Protein AF-A0A8T6S8S8-F1 (afdb_monomer_lite)

Sequence (153 aa):
FNTTTYYNSNVVGIATVTDLAPDEERDIIFEWNTTGIAEGNYTIKAEADIVPYELDTGDNTLTDGVVWVMTQIHDVATVDVTLSSNASYQGWIIGINVTAENLGGFNETFDVKAYLNTTLIGTIHVADLAPGNQYLAEFDLNTSGLTPCHTYI

Radius of gyration: 30.58 Å; chains: 1; bounding box: 63×29×88 Å

Secondary structure (DSSP, 8-state):
-EEEEEETTEEEEEEE---PPTT-----------TTPPSEEEEEEEEEPPPTT----TTSEEEEEEEEEPPP---EEEEEEEES-S---TT-EEEEEEEEEE-SSS-EEEEEEEEETTEEEEEEEEEEE-TT-EEEEEEEEE-TTSPPS----

pLDDT: mean 94.15, std 5.62, range [61.09, 98.56]

Foldseek 3Di:
DKKFKDWAPHTQDIDDDDDQDVPHDDDDDTDRDCVPPDFDKTWIKMFDDDDPPDPDRVPRIDTDGIDGDDDWDWDKDFDDKDWPDPDDDAFDKIKIKIKMATQTQFFDWDWDWDDDPNHTQDIDTDGRHHHGDIDIDMTIDHRNPPDDPDDDD

Structure (mmCIF, N/CA/C/O backbone):
data_AF-A0A8T6S8S8-F1
#
_entry.id   AF-A0A8T6S8S8-F1
#
loop_
_atom_site.group_PDB
_atom_site.id
_atom_site.type_symbol
_atom_site.label_atom_id
_atom_site.label_alt_id
_atom_site.label_comp_id
_atom_site.label_asym_id
_atom_site.label_entity_id
_atom_site.label_seq_id
_atom_site.pdbx_PDB_ins_code
_atom_site.Cartn_x
_atom_site.Cartn_y
_atom_site.Cartn_z
_atom_site.occupancy
_atom_site.B_iso_or_equiv
_atom_site.auth_seq_id
_atom_site.auth_comp_id
_atom_site.auth_asym_id
_atom_site.auth_atom_id
_atom_site.pdbx_PDB_model_num
ATOM 1 N N . PHE A 1 1 ? 19.308 3.446 -35.502 1.00 91.88 1 PHE A N 1
ATOM 2 C CA . PHE A 1 1 ? 19.971 3.000 -34.256 1.00 91.88 1 PHE A CA 1
ATOM 3 C C . PHE A 1 1 ? 18.912 2.432 -33.330 1.00 91.88 1 PHE A C 1
ATOM 5 O O . PHE A 1 1 ? 17.736 2.707 -33.566 1.00 91.88 1 PHE A O 1
ATOM 12 N N . ASN A 1 2 ? 19.265 1.634 -32.322 1.00 95.56 2 ASN A N 1
ATOM 13 C CA . ASN A 1 2 ? 18.308 1.351 -31.254 1.00 95.56 2 ASN A CA 1
ATOM 14 C C . ASN A 1 2 ? 18.495 2.338 -30.115 1.00 95.56 2 ASN A C 1
ATOM 16 O O . ASN A 1 2 ? 19.599 2.812 -29.871 1.00 95.56 2 ASN A O 1
ATOM 20 N N . THR A 1 3 ? 17.410 2.618 -29.417 1.00 95.75 3 THR A N 1
ATOM 21 C CA . THR A 1 3 ? 17.464 3.160 -28.069 1.00 95.75 3 THR A CA 1
ATOM 22 C C . THR A 1 3 ? 17.014 2.081 -27.097 1.00 95.75 3 THR A C 1
ATOM 24 O O . THR A 1 3 ? 16.060 1.349 -27.377 1.00 95.75 3 THR A O 1
ATOM 27 N N . THR A 1 4 ? 17.718 1.961 -25.978 1.00 97.56 4 THR A N 1
ATOM 28 C CA . THR A 1 4 ? 17.407 1.029 -24.899 1.00 97.56 4 THR A CA 1
ATOM 29 C C . THR A 1 4 ? 17.178 1.808 -23.615 1.00 97.56 4 THR A C 1
ATOM 31 O O . THR A 1 4 ? 18.042 2.566 -23.175 1.00 97.56 4 THR A O 1
ATOM 34 N N . THR A 1 5 ? 16.027 1.597 -22.985 1.00 97.31 5 THR A N 1
ATOM 35 C CA . THR A 1 5 ? 15.709 2.159 -21.668 1.00 97.31 5 THR A CA 1
ATOM 36 C C . THR A 1 5 ? 15.926 1.109 -20.593 1.00 97.31 5 THR A C 1
ATOM 38 O O . THR A 1 5 ? 15.591 -0.063 -20.774 1.00 97.31 5 THR A O 1
ATOM 41 N N . TYR A 1 6 ? 16.459 1.537 -19.453 1.00 97.31 6 TYR A N 1
ATOM 42 C CA . TYR A 1 6 ? 16.775 0.691 -18.314 1.00 97.31 6 TYR A CA 1
ATOM 43 C C . TYR A 1 6 ? 16.201 1.256 -17.020 1.00 97.31 6 TYR A C 1
ATOM 45 O O . TYR A 1 6 ? 16.158 2.471 -16.827 1.00 97.31 6 TYR A O 1
ATOM 53 N N . TYR A 1 7 ? 15.881 0.353 -16.094 1.00 97.31 7 TYR A N 1
ATOM 54 C CA . TYR A 1 7 ? 15.830 0.657 -14.669 1.00 97.31 7 TYR A CA 1
ATOM 55 C C . TYR A 1 7 ? 17.055 0.025 -13.996 1.00 97.31 7 TYR A C 1
ATOM 57 O O . TYR A 1 7 ? 17.303 -1.178 -14.112 1.00 97.31 7 TYR A O 1
ATOM 65 N N . ASN A 1 8 ? 17.857 0.829 -13.300 1.00 95.69 8 ASN A N 1
ATOM 66 C CA . ASN A 1 8 ? 19.193 0.479 -12.818 1.00 95.69 8 ASN A CA 1
ATOM 67 C C . ASN A 1 8 ? 20.060 -0.136 -13.940 1.00 95.69 8 ASN A C 1
ATOM 69 O O . ASN A 1 8 ? 20.636 0.582 -14.755 1.00 95.69 8 ASN A O 1
ATOM 73 N N . SER A 1 9 ? 20.142 -1.469 -13.996 1.00 95.12 9 SER A N 1
ATOM 74 C CA . SER A 1 9 ? 20.882 -2.229 -15.016 1.00 95.12 9 SER A CA 1
ATOM 75 C C . SER A 1 9 ? 20.009 -3.212 -15.807 1.00 95.12 9 SER A C 1
ATOM 77 O O . SER A 1 9 ? 20.533 -3.987 -16.599 1.00 95.12 9 SER A O 1
ATOM 79 N N . ASN A 1 10 ? 18.692 -3.207 -15.595 1.00 96.00 10 ASN A N 1
ATOM 80 C CA . ASN A 1 10 ? 17.748 -4.101 -16.263 1.00 96.00 10 ASN A CA 1
ATOM 81 C C . ASN A 1 10 ? 17.035 -3.364 -17.394 1.00 96.00 10 ASN A C 1
ATOM 83 O O . ASN A 1 10 ? 16.649 -2.210 -17.226 1.00 96.00 10 ASN A O 1
ATOM 87 N N . VAL A 1 11 ? 16.834 -4.038 -18.525 1.00 96.81 11 VAL A N 1
ATOM 88 C CA . VAL A 1 11 ? 16.157 -3.464 -19.694 1.00 96.81 11 VAL A CA 1
ATOM 89 C C . VAL A 1 11 ? 14.658 -3.326 -19.417 1.00 96.81 11 VAL A C 1
ATOM 91 O O . VAL A 1 11 ? 13.998 -4.299 -19.058 1.00 96.81 11 VAL A O 1
ATOM 94 N N . VAL A 1 12 ? 14.127 -2.121 -19.621 1.00 97.12 12 VAL A N 1
ATOM 95 C CA . VAL A 1 12 ? 12.686 -1.838 -19.701 1.00 97.12 12 VAL A CA 1
ATOM 96 C C . VAL A 1 12 ? 12.185 -2.147 -21.108 1.00 97.12 12 VAL A C 1
ATOM 98 O O . VAL A 1 12 ? 11.181 -2.833 -21.278 1.00 97.12 12 VAL A O 1
ATOM 101 N N . GLY A 1 13 ? 12.905 -1.671 -22.125 1.00 97.12 13 GLY A N 1
ATOM 102 C CA . GLY A 1 13 ? 12.535 -1.870 -23.519 1.00 97.12 13 GLY A CA 1
ATOM 103 C C . GLY A 1 13 ? 13.604 -1.381 -24.485 1.00 97.12 13 GLY A C 1
ATOM 104 O O . GLY A 1 13 ? 14.519 -0.652 -24.107 1.00 97.12 13 GLY A O 1
ATOM 105 N N . ILE A 1 14 ? 13.471 -1.817 -25.736 1.00 97.44 14 ILE A N 1
ATOM 106 C CA . ILE A 1 14 ? 14.331 -1.431 -26.854 1.00 97.44 14 ILE A CA 1
ATOM 107 C C . ILE A 1 14 ? 13.426 -0.983 -27.997 1.00 97.44 14 ILE A C 1
ATOM 109 O O . ILE A 1 14 ? 12.466 -1.681 -28.330 1.00 97.44 14 ILE A O 1
ATOM 113 N N . ALA A 1 15 ? 13.735 0.155 -28.611 1.00 97.06 15 ALA A N 1
ATOM 114 C CA . ALA A 1 15 ? 13.049 0.635 -29.802 1.00 97.06 15 ALA A CA 1
ATOM 115 C C . ALA A 1 15 ? 14.056 0.941 -30.907 1.00 97.06 15 ALA A C 1
ATOM 117 O O . ALA A 1 15 ? 15.059 1.618 -30.688 1.00 97.06 15 ALA A O 1
ATOM 118 N N . THR A 1 16 ? 13.770 0.466 -32.117 1.00 96.44 16 THR A N 1
ATOM 119 C CA . THR A 1 16 ? 14.563 0.809 -33.296 1.00 96.44 16 THR A CA 1
ATOM 120 C C . THR A 1 16 ? 14.056 2.115 -33.891 1.00 96.44 16 THR A C 1
ATOM 122 O O . THR A 1 16 ? 12.906 2.214 -34.323 1.00 96.44 16 THR A O 1
ATOM 125 N N . VAL A 1 17 ? 14.943 3.102 -33.964 1.00 94.19 17 VAL A N 1
ATOM 126 C CA . VAL A 1 17 ? 14.695 4.380 -34.627 1.00 94.19 17 VAL A CA 1
ATOM 127 C C . VAL A 1 17 ? 15.290 4.329 -36.028 1.00 94.19 17 VAL A C 1
ATOM 129 O O . VAL A 1 17 ? 16.468 4.002 -36.224 1.00 94.19 17 VAL A O 1
ATOM 132 N N . THR A 1 18 ? 14.447 4.639 -37.006 1.00 93.62 18 THR A N 1
ATOM 133 C CA . THR A 1 18 ? 14.787 4.743 -38.428 1.00 93.62 18 THR A CA 1
ATOM 134 C C . THR A 1 18 ? 14.400 6.124 -38.930 1.00 93.62 18 THR A C 1
ATOM 136 O O . THR A 1 18 ? 13.468 6.725 -38.395 1.00 93.62 18 THR A O 1
ATOM 139 N N . ASP A 1 19 ? 15.144 6.602 -39.927 1.00 90.62 19 ASP A N 1
ATOM 140 C CA . ASP A 1 19 ? 14.849 7.815 -40.695 1.00 90.62 19 ASP A CA 1
ATOM 141 C C . ASP A 1 19 ? 14.610 9.086 -39.858 1.00 90.62 19 ASP A C 1
ATOM 143 O O . ASP A 1 19 ? 13.797 9.922 -40.234 1.00 90.62 19 ASP A O 1
ATOM 147 N N . LEU A 1 20 ? 15.332 9.242 -38.740 1.00 93.25 20 LEU A N 1
ATOM 148 C CA . LEU A 1 20 ? 15.336 10.486 -37.963 1.00 93.25 20 LEU A CA 1
ATOM 149 C C . LEU A 1 20 ? 16.213 11.523 -38.678 1.00 93.25 20 LEU A C 1
ATOM 151 O O . LEU A 1 20 ? 17.410 11.286 -38.878 1.00 93.25 20 LEU A O 1
ATOM 155 N N . ALA A 1 21 ? 15.622 12.632 -39.118 1.00 95.19 21 ALA A N 1
ATOM 156 C CA . ALA A 1 21 ? 16.331 13.675 -39.848 1.00 95.19 21 ALA A CA 1
ATOM 157 C C . ALA A 1 21 ? 17.269 14.486 -38.924 1.00 95.19 21 ALA A C 1
ATOM 159 O O . ALA A 1 21 ? 17.113 14.475 -37.703 1.00 95.19 21 ALA A O 1
ATOM 160 N N . PRO A 1 22 ? 18.261 15.211 -39.480 1.00 93.25 22 PRO A N 1
ATOM 161 C CA . PRO A 1 22 ? 19.074 16.129 -38.686 1.00 93.25 22 PRO A CA 1
ATOM 162 C C . PRO A 1 22 ? 18.202 17.169 -37.973 1.00 93.25 22 PRO A C 1
ATOM 164 O O . PRO A 1 22 ? 17.346 17.772 -38.619 1.00 93.25 22 PRO A O 1
ATOM 167 N N . ASP A 1 23 ? 18.471 17.400 -36.683 1.00 92.31 23 ASP A N 1
ATOM 168 C CA . ASP A 1 23 ? 17.725 18.337 -35.819 1.00 92.31 23 ASP A CA 1
ATOM 169 C C . ASP A 1 23 ? 16.251 17.936 -35.573 1.00 92.31 23 ASP A C 1
ATOM 171 O O . ASP A 1 23 ? 15.439 18.751 -35.142 1.00 92.31 23 ASP A O 1
ATOM 175 N N . GLU A 1 24 ? 15.884 16.679 -35.856 1.00 96.19 24 GLU A N 1
ATOM 176 C CA . GLU A 1 24 ? 14.562 16.127 -35.549 1.00 96.19 24 GLU A CA 1
ATOM 177 C C . GLU A 1 24 ? 14.554 15.414 -34.192 1.00 96.19 24 GLU A C 1
ATOM 179 O O . GLU A 1 24 ? 15.439 14.617 -33.876 1.00 96.19 24 GLU A O 1
ATOM 184 N N . GLU A 1 25 ? 13.497 15.649 -33.418 1.00 93.44 25 GLU A N 1
ATOM 185 C CA . GLU A 1 25 ? 13.216 14.942 -32.173 1.00 93.44 25 GLU A CA 1
ATOM 186 C C . GLU A 1 25 ? 12.064 13.955 -32.362 1.00 93.44 25 GLU A C 1
ATOM 188 O O . GLU A 1 25 ? 11.102 14.206 -33.093 1.00 93.44 25 GLU A O 1
ATOM 193 N N . ARG A 1 26 ? 12.148 12.820 -31.666 1.00 93.56 26 ARG A N 1
ATOM 194 C CA . ARG A 1 26 ? 11.101 11.804 -31.673 1.00 93.56 26 ARG A CA 1
ATOM 195 C C . ARG A 1 26 ? 10.878 11.250 -30.278 1.00 93.56 26 ARG A C 1
ATOM 197 O O . ARG A 1 26 ? 11.780 10.655 -29.695 1.00 93.56 26 ARG A O 1
ATOM 204 N N . ASP A 1 27 ? 9.637 11.341 -29.818 1.00 93.12 27 ASP A N 1
ATOM 205 C CA . ASP A 1 27 ? 9.216 10.713 -28.572 1.00 93.12 27 ASP A CA 1
ATOM 206 C C . ASP A 1 27 ? 9.111 9.192 -28.729 1.00 93.12 27 ASP A C 1
ATOM 208 O O . ASP A 1 27 ? 8.501 8.669 -29.672 1.00 93.12 27 ASP A O 1
ATOM 212 N N . ILE A 1 28 ? 9.694 8.472 -27.772 1.00 93.44 28 ILE A N 1
ATOM 213 C CA . ILE A 1 28 ? 9.641 7.014 -27.678 1.00 93.44 28 ILE A CA 1
ATOM 214 C C . ILE A 1 28 ? 9.122 6.668 -26.290 1.00 93.44 28 ILE A C 1
ATOM 216 O O . ILE A 1 28 ? 9.712 7.042 -25.279 1.00 93.44 28 ILE A O 1
ATOM 220 N N . ILE A 1 29 ? 7.997 5.958 -26.249 1.00 93.19 29 ILE A N 1
ATOM 221 C CA . ILE A 1 29 ? 7.304 5.623 -25.008 1.00 93.19 29 ILE A CA 1
ATOM 222 C C . ILE A 1 29 ? 7.601 4.167 -24.660 1.00 93.19 29 ILE A C 1
ATOM 224 O O . ILE A 1 29 ? 7.343 3.266 -25.458 1.00 93.19 29 ILE A O 1
ATOM 228 N N . PHE A 1 30 ? 8.104 3.947 -23.447 1.00 94.62 30 PHE A N 1
ATOM 229 C CA . PHE A 1 30 ? 8.283 2.623 -22.864 1.00 94.62 30 PHE A CA 1
ATOM 230 C C . PHE A 1 30 ? 7.409 2.475 -21.622 1.00 94.62 30 PHE A C 1
ATOM 232 O O . PHE A 1 30 ? 7.406 3.338 -20.746 1.00 94.62 30 PHE A O 1
ATOM 239 N N . GLU A 1 31 ? 6.696 1.355 -21.528 1.00 94.56 31 GLU A N 1
ATOM 240 C CA . GLU A 1 31 ? 5.915 1.002 -20.345 1.00 94.56 31 GLU A CA 1
ATOM 241 C C . GLU A 1 31 ? 6.747 0.099 -19.432 1.00 94.56 31 GLU A C 1
ATOM 243 O O . GLU A 1 31 ? 7.072 -1.039 -19.776 1.00 94.56 31 GLU A O 1
ATOM 248 N N . TRP A 1 32 ? 7.102 0.601 -18.249 1.00 95.19 32 TRP A N 1
ATOM 249 C CA . TRP A 1 32 ? 7.803 -0.196 -17.250 1.00 95.19 32 TRP A CA 1
ATOM 250 C C . TRP A 1 32 ? 6.813 -0.980 -16.388 1.00 95.19 32 TRP A C 1
ATOM 252 O O . TRP A 1 32 ? 6.102 -0.417 -15.557 1.00 95.19 32 TRP A O 1
ATOM 262 N N . ASN A 1 33 ? 6.789 -2.302 -16.562 1.00 93.31 33 ASN A N 1
ATOM 263 C CA . ASN A 1 33 ? 6.030 -3.187 -15.688 1.00 93.31 33 ASN A CA 1
ATOM 264 C C . ASN A 1 33 ? 6.773 -3.395 -14.357 1.00 93.31 33 ASN A C 1
ATOM 266 O O . ASN A 1 33 ? 7.785 -4.094 -14.302 1.00 93.31 33 ASN A O 1
ATOM 270 N N . THR A 1 34 ? 6.241 -2.815 -13.283 1.00 93.81 34 THR A N 1
ATOM 271 C CA . THR A 1 34 ? 6.785 -2.915 -11.920 1.00 93.81 34 THR A CA 1
ATOM 272 C C . THR A 1 34 ? 6.225 -4.097 -11.122 1.00 93.81 34 THR A C 1
ATOM 274 O O . THR A 1 34 ? 6.535 -4.251 -9.940 1.00 93.81 34 THR A O 1
ATOM 277 N N . THR A 1 35 ? 5.415 -4.963 -11.739 1.00 90.88 35 THR A N 1
ATOM 278 C CA . THR A 1 35 ? 4.840 -6.136 -11.065 1.00 90.88 35 THR A CA 1
ATOM 279 C C . THR A 1 35 ? 5.950 -7.043 -10.537 1.00 90.88 35 THR A C 1
ATOM 281 O O . THR A 1 35 ? 6.779 -7.540 -11.297 1.00 90.88 35 THR A O 1
ATOM 284 N N . GLY A 1 36 ? 5.950 -7.280 -9.224 1.00 88.19 36 GLY A N 1
ATOM 285 C CA . GLY A 1 36 ? 6.941 -8.129 -8.558 1.00 88.19 36 GLY A CA 1
ATOM 286 C C . GLY A 1 36 ? 8.303 -7.467 -8.322 1.00 88.19 36 GLY A C 1
ATOM 287 O O . GLY A 1 36 ? 9.211 -8.132 -7.824 1.00 88.19 36 GLY A O 1
ATOM 288 N N . ILE A 1 37 ? 8.460 -6.181 -8.645 1.00 92.06 37 ILE A N 1
ATOM 289 C CA . ILE A 1 37 ? 9.647 -5.404 -8.282 1.00 92.06 37 ILE A CA 1
ATOM 290 C C . ILE A 1 37 ? 9.582 -5.075 -6.785 1.00 92.06 37 ILE A C 1
ATOM 292 O O . ILE A 1 37 ? 8.545 -4.657 -6.273 1.00 92.06 37 ILE A O 1
ATOM 296 N N . ALA A 1 38 ? 10.688 -5.304 -6.075 1.00 92.56 38 ALA A N 1
ATOM 297 C CA . ALA A 1 38 ? 10.775 -5.040 -4.642 1.00 92.56 38 ALA A CA 1
ATOM 298 C C . ALA A 1 38 ? 10.666 -3.539 -4.342 1.00 92.56 38 ALA A C 1
ATOM 300 O O . ALA A 1 38 ? 11.051 -2.710 -5.168 1.00 92.56 38 ALA A O 1
ATOM 301 N N . GLU A 1 39 ? 10.208 -3.190 -3.140 1.00 93.62 39 GLU A N 1
ATOM 302 C CA . GLU A 1 39 ? 10.198 -1.798 -2.692 1.00 93.62 39 GLU A CA 1
ATOM 303 C C . GLU A 1 39 ? 11.597 -1.179 -2.763 1.00 93.62 39 GLU A C 1
ATOM 305 O O . GLU A 1 39 ? 12.583 -1.791 -2.343 1.00 93.62 39 GLU A O 1
ATOM 310 N N . GLY A 1 40 ? 11.682 0.046 -3.272 1.00 95.00 40 GLY A N 1
ATOM 311 C CA . GLY A 1 40 ? 12.931 0.788 -3.276 1.00 95.00 40 GLY A CA 1
ATOM 312 C C . GLY A 1 40 ? 13.023 1.845 -4.362 1.00 95.00 40 GLY A C 1
ATOM 313 O O . GLY A 1 40 ? 12.086 2.106 -5.113 1.00 95.00 40 GLY A O 1
ATOM 314 N N . ASN A 1 41 ? 14.195 2.463 -4.418 1.00 96.94 41 ASN A N 1
ATOM 315 C CA . ASN A 1 41 ? 14.530 3.507 -5.372 1.00 96.94 41 ASN A CA 1
ATOM 316 C C . ASN A 1 41 ? 15.224 2.901 -6.595 1.00 96.94 41 ASN A C 1
ATOM 318 O O . ASN A 1 41 ? 16.230 2.202 -6.458 1.00 96.94 41 ASN A O 1
ATOM 322 N N . TYR A 1 42 ? 14.707 3.200 -7.784 1.00 96.94 42 TYR A N 1
ATOM 323 C CA . TYR A 1 42 ? 15.200 2.689 -9.061 1.00 96.94 42 TYR A CA 1
ATOM 324 C C . TYR A 1 42 ? 15.532 3.845 -9.996 1.00 96.94 42 TYR A C 1
ATOM 326 O O . TYR A 1 42 ? 14.692 4.702 -10.253 1.00 96.94 42 TYR A O 1
ATOM 334 N N . THR A 1 43 ? 16.753 3.871 -10.514 1.00 97.56 43 THR A N 1
ATOM 335 C CA . THR A 1 43 ? 17.216 4.915 -11.431 1.00 97.56 43 THR A CA 1
ATOM 336 C C . THR A 1 43 ? 16.813 4.582 -12.862 1.00 97.56 43 THR A C 1
ATOM 338 O O . THR A 1 43 ? 17.134 3.495 -13.339 1.00 97.56 43 THR A O 1
ATOM 341 N N . ILE A 1 44 ? 16.166 5.509 -13.566 1.00 97.50 44 ILE A N 1
ATOM 342 C CA . ILE A 1 44 ? 15.834 5.357 -14.987 1.00 97.50 44 ILE A CA 1
ATOM 343 C C . ILE A 1 44 ? 16.909 6.019 -15.846 1.00 97.50 44 ILE A C 1
ATOM 345 O O . ILE A 1 44 ? 17.285 7.173 -15.628 1.00 97.50 44 ILE A O 1
ATOM 349 N N . LYS A 1 45 ? 17.393 5.281 -16.845 1.00 96.88 45 LYS A N 1
ATOM 350 C CA . LYS A 1 45 ? 18.277 5.806 -17.888 1.00 96.88 45 LYS A CA 1
ATOM 351 C C . LYS A 1 45 ? 17.860 5.294 -19.259 1.00 96.88 45 LYS A C 1
ATOM 353 O O . LYS A 1 45 ? 17.278 4.214 -19.365 1.00 96.88 45 LYS A O 1
ATOM 358 N N . ALA A 1 46 ? 18.218 6.023 -20.301 1.00 96.62 46 ALA A N 1
ATOM 359 C CA . ALA A 1 46 ? 18.140 5.554 -21.676 1.00 96.62 46 ALA A CA 1
ATOM 360 C C . ALA A 1 46 ? 19.496 5.728 -22.357 1.00 96.62 46 ALA A C 1
ATOM 362 O O . ALA A 1 46 ? 20.241 6.656 -22.034 1.00 96.62 46 ALA A O 1
ATOM 363 N N . GLU A 1 47 ? 19.813 4.830 -23.281 1.00 96.19 47 GLU A N 1
ATOM 364 C CA . GLU A 1 47 ? 20.984 4.965 -24.137 1.00 96.19 47 GLU A CA 1
ATOM 365 C C . GLU A 1 47 ? 20.650 4.661 -25.600 1.00 96.19 47 GLU A C 1
ATOM 367 O O . GLU A 1 47 ? 19.791 3.825 -25.884 1.00 96.19 47 GLU A O 1
ATOM 372 N N . ALA A 1 48 ? 21.293 5.363 -26.526 1.00 96.56 48 ALA A N 1
ATOM 373 C CA . ALA A 1 48 ? 21.244 5.101 -27.956 1.00 96.56 48 ALA A CA 1
ATOM 374 C C . ALA A 1 48 ? 22.485 4.312 -28.398 1.00 96.56 48 ALA A C 1
ATOM 376 O O . ALA A 1 48 ? 23.592 4.526 -27.900 1.00 96.56 48 ALA A O 1
ATOM 377 N N . ASP A 1 49 ? 22.298 3.392 -29.343 1.00 95.75 49 ASP A N 1
ATOM 378 C CA . ASP A 1 49 ? 23.399 2.664 -29.965 1.00 95.75 49 ASP A CA 1
ATOM 379 C C . ASP A 1 49 ? 24.306 3.623 -30.734 1.00 95.75 49 ASP A C 1
ATOM 381 O O . ASP A 1 49 ? 23.823 4.466 -31.492 1.00 95.75 49 ASP A O 1
ATOM 385 N N . ILE A 1 50 ? 25.616 3.390 -30.641 1.00 95.12 50 ILE A N 1
ATOM 386 C CA . ILE A 1 50 ? 26.597 4.109 -31.452 1.00 95.12 50 ILE A CA 1
ATOM 387 C C . ILE A 1 50 ? 26.404 3.760 -32.935 1.00 95.12 50 ILE A C 1
ATOM 389 O O . ILE A 1 50 ? 26.384 2.579 -33.308 1.00 95.12 50 ILE A O 1
ATOM 393 N N . VAL A 1 51 ? 26.309 4.772 -33.797 1.00 92.75 51 VAL A N 1
ATOM 394 C CA . VAL A 1 51 ? 26.175 4.593 -35.254 1.00 92.75 51 VAL A CA 1
ATOM 395 C C . VAL A 1 51 ? 27.511 4.748 -35.988 1.00 92.75 51 VAL A C 1
ATOM 397 O O . VAL A 1 51 ? 28.446 5.374 -35.487 1.00 92.75 51 VAL A O 1
ATOM 400 N N . PRO A 1 52 ? 27.663 4.181 -37.203 1.00 94.19 52 PRO A N 1
ATOM 401 C CA . PRO A 1 52 ? 28.883 4.361 -37.982 1.00 94.19 52 PRO A CA 1
ATOM 402 C C . PRO A 1 52 ? 29.214 5.839 -38.208 1.00 94.19 52 PRO A C 1
ATOM 404 O O . PRO A 1 52 ? 28.353 6.614 -38.616 1.00 94.19 52 PRO A O 1
ATOM 407 N N . TYR A 1 53 ? 30.490 6.185 -38.021 1.00 93.31 53 TYR A N 1
ATOM 408 C CA . TYR A 1 53 ? 31.039 7.540 -38.187 1.00 93.31 53 TYR A CA 1
ATOM 409 C C . TYR A 1 53 ? 30.587 8.575 -37.150 1.00 93.31 53 TYR A C 1
ATOM 411 O O . TYR A 1 53 ? 30.917 9.752 -37.286 1.00 93.31 53 TYR A O 1
ATOM 419 N N . GLU A 1 54 ? 29.904 8.144 -36.096 1.00 95.31 54 GLU A N 1
ATOM 420 C CA . GLU A 1 54 ? 29.668 8.964 -34.918 1.00 95.31 54 GLU A CA 1
ATOM 421 C C . GLU A 1 54 ? 30.974 9.152 -34.135 1.00 95.31 54 GLU A C 1
ATOM 423 O O . GLU A 1 54 ? 31.689 8.190 -33.840 1.00 95.31 54 GLU A O 1
ATOM 428 N N . LEU A 1 55 ? 31.321 10.408 -33.855 1.00 94.00 55 LEU A N 1
ATOM 429 C CA . LEU A 1 55 ? 32.549 10.768 -33.139 1.00 94.00 55 LEU A CA 1
ATOM 430 C C . LEU A 1 55 ? 32.272 11.248 -31.715 1.00 94.00 55 LEU A C 1
ATOM 432 O O . LEU A 1 55 ? 33.111 11.041 -30.839 1.00 94.00 55 LEU A O 1
ATOM 436 N N . ASP A 1 56 ? 31.120 11.877 -31.496 1.00 93.88 56 ASP A N 1
ATOM 437 C CA . ASP A 1 56 ? 30.644 12.255 -30.173 1.00 93.88 56 ASP A CA 1
ATOM 438 C C . ASP A 1 56 ? 29.624 11.215 -29.724 1.00 93.88 56 ASP A C 1
ATOM 440 O O . ASP A 1 56 ? 28.625 11.011 -30.394 1.00 93.88 56 ASP A O 1
ATOM 444 N N . THR A 1 57 ? 29.947 10.480 -28.666 1.00 95.31 57 THR A N 1
ATOM 445 C CA . THR A 1 57 ? 29.109 9.387 -28.132 1.00 95.31 57 THR A CA 1
ATOM 446 C C . THR A 1 57 ? 28.795 9.604 -26.654 1.00 95.31 57 THR A C 1
ATOM 448 O O . THR A 1 57 ? 28.185 8.751 -26.008 1.00 95.31 57 THR A O 1
ATOM 451 N N . GLY A 1 58 ? 29.261 10.725 -26.086 1.00 93.12 58 GLY A N 1
ATOM 452 C CA . GLY A 1 58 ? 29.109 11.032 -24.665 1.00 93.12 58 GLY A CA 1
ATOM 453 C C . GLY A 1 58 ? 27.686 11.438 -24.290 1.00 93.12 58 GLY A C 1
ATOM 454 O O . GLY A 1 58 ? 27.311 11.329 -23.124 1.00 93.12 58 GLY A O 1
ATOM 455 N N . ASP A 1 59 ? 26.903 11.870 -25.271 1.00 93.19 59 ASP A N 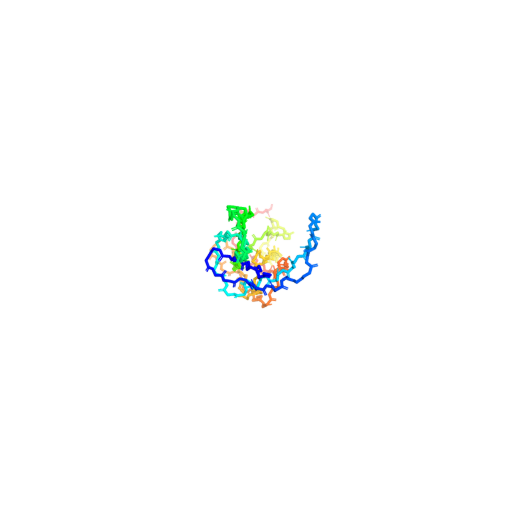1
ATOM 456 C CA . ASP A 1 59 ? 25.506 12.284 -25.165 1.00 93.19 59 ASP A CA 1
ATOM 457 C C . ASP A 1 59 ? 24.511 11.164 -25.502 1.00 93.19 59 ASP A C 1
ATOM 459 O O . ASP A 1 59 ? 23.319 11.302 -25.235 1.00 93.19 59 ASP A O 1
ATOM 463 N N . ASN A 1 60 ? 24.989 10.006 -25.965 1.00 95.88 60 ASN A N 1
ATOM 464 C CA . ASN A 1 60 ? 24.134 8.853 -26.242 1.00 95.88 60 ASN A CA 1
ATOM 465 C C . ASN A 1 60 ? 23.529 8.221 -24.991 1.00 95.88 60 ASN A C 1
ATOM 467 O O . ASN A 1 60 ? 22.708 7.325 -25.125 1.00 95.88 60 ASN A O 1
ATOM 471 N N . THR A 1 61 ? 23.916 8.628 -23.778 1.00 96.06 61 THR A N 1
ATOM 472 C CA . THR A 1 61 ? 23.328 8.131 -22.526 1.00 96.06 61 THR A CA 1
ATOM 473 C C . THR A 1 61 ? 22.824 9.282 -21.674 1.00 96.06 61 THR A C 1
ATOM 475 O O . THR A 1 61 ? 23.596 10.154 -21.279 1.00 96.06 61 THR A O 1
ATOM 478 N N . LEU A 1 62 ? 21.553 9.216 -21.282 1.00 96.31 62 LEU A N 1
ATOM 479 C CA . LEU A 1 62 ? 20.953 10.155 -20.342 1.00 96.31 62 LEU A CA 1
ATOM 480 C C . LEU A 1 62 ? 20.315 9.400 -19.173 1.00 96.31 62 LEU A C 1
ATOM 482 O O . LEU A 1 62 ? 19.555 8.450 -19.357 1.00 96.31 62 LEU A O 1
ATOM 486 N N . THR A 1 63 ? 20.642 9.826 -17.954 1.00 95.88 63 THR A N 1
ATOM 487 C CA . THR A 1 63 ? 19.973 9.376 -16.726 1.00 95.88 63 THR A CA 1
ATOM 488 C C . THR A 1 63 ? 18.979 10.448 -16.315 1.00 95.88 63 THR A C 1
ATOM 490 O O . THR A 1 63 ? 19.384 11.591 -16.124 1.00 95.88 63 THR A O 1
ATOM 493 N N . ASP A 1 64 ? 17.706 10.083 -16.198 1.00 92.00 64 ASP A N 1
ATOM 494 C CA . ASP A 1 64 ? 16.639 11.018 -15.836 1.00 92.00 64 ASP A CA 1
ATOM 495 C C . ASP A 1 64 ? 16.590 11.205 -14.315 1.00 92.00 64 ASP A C 1
ATOM 497 O O . ASP A 1 64 ? 17.093 12.185 -13.762 1.00 92.00 64 ASP A O 1
ATOM 501 N N . GLY A 1 65 ? 16.054 10.210 -13.610 1.00 90.31 65 GLY A N 1
ATOM 502 C CA . GLY A 1 65 ? 15.816 10.326 -12.183 1.00 90.31 65 GLY A CA 1
ATOM 503 C C . GLY A 1 65 ? 15.560 8.998 -11.495 1.00 90.31 65 GLY A C 1
ATOM 504 O O . GLY A 1 65 ? 15.770 7.916 -12.045 1.00 90.31 65 GLY A O 1
ATOM 505 N N . VAL A 1 66 ? 15.129 9.106 -10.243 1.00 95.25 66 VAL A N 1
ATOM 506 C CA . VAL A 1 66 ? 14.816 7.971 -9.381 1.00 95.25 66 VAL A CA 1
ATOM 507 C C . VAL A 1 66 ? 13.304 7.830 -9.276 1.00 95.25 66 VAL A C 1
ATOM 509 O O . VAL A 1 66 ? 12.617 8.766 -8.876 1.00 95.25 66 VAL A O 1
ATOM 512 N N . VAL A 1 67 ? 12.802 6.637 -9.575 1.00 96.00 67 VAL A N 1
ATOM 513 C CA . VAL A 1 67 ? 11.428 6.225 -9.297 1.00 96.00 67 VAL A CA 1
ATOM 514 C C . VAL A 1 67 ? 11.416 5.422 -8.000 1.00 96.00 67 VAL A C 1
ATOM 516 O O . VAL A 1 67 ? 12.144 4.436 -7.867 1.00 96.00 67 VAL A O 1
ATOM 519 N N . TRP A 1 68 ? 10.589 5.835 -7.040 1.00 94.44 68 TRP A N 1
ATOM 520 C CA . TRP A 1 68 ? 10.344 5.064 -5.823 1.00 94.44 68 TRP A CA 1
ATOM 521 C C . TRP A 1 68 ? 9.196 4.081 -6.064 1.00 94.44 68 TRP A C 1
ATOM 523 O O . TRP A 1 68 ? 8.043 4.481 -6.219 1.00 94.44 68 TRP A O 1
ATOM 533 N N . VAL A 1 69 ? 9.516 2.790 -6.131 1.00 93.81 69 VAL A N 1
ATOM 534 C CA . VAL A 1 69 ? 8.523 1.712 -6.190 1.00 93.81 69 VAL A CA 1
ATOM 535 C C . VAL A 1 69 ? 8.132 1.379 -4.758 1.00 93.81 69 VAL A C 1
ATOM 537 O O . VAL A 1 69 ? 8.986 0.979 -3.970 1.00 93.81 69 VAL A O 1
ATOM 540 N N . MET A 1 70 ? 6.854 1.549 -4.425 1.00 87.94 70 MET A N 1
ATOM 541 C CA . MET A 1 70 ? 6.297 1.252 -3.103 1.00 87.94 70 MET A CA 1
ATOM 542 C C . MET A 1 70 ? 5.645 -0.131 -3.104 1.00 87.94 70 MET A C 1
ATOM 544 O O . MET A 1 70 ? 5.016 -0.515 -4.093 1.00 87.94 70 MET A O 1
ATOM 548 N N . THR A 1 71 ? 5.752 -0.869 -1.997 1.00 86.31 71 THR A N 1
ATOM 549 C CA . THR A 1 71 ? 4.911 -2.054 -1.796 1.00 86.31 71 THR A CA 1
ATOM 550 C C . THR A 1 71 ? 3.613 -1.667 -1.101 1.00 86.31 71 THR A C 1
ATOM 552 O O . THR A 1 71 ? 3.581 -0.770 -0.261 1.00 86.31 71 THR A O 1
ATOM 555 N N . GLN A 1 72 ? 2.515 -2.328 -1.472 1.00 84.50 72 GLN A N 1
ATOM 556 C CA . GLN A 1 72 ? 1.298 -2.240 -0.672 1.00 84.50 72 GLN A CA 1
ATOM 557 C C . GLN A 1 72 ? 1.575 -2.889 0.685 1.00 84.50 72 GLN A C 1
ATOM 559 O O . GLN A 1 72 ? 2.247 -3.920 0.754 1.00 84.50 72 GLN A O 1
ATOM 564 N N . ILE A 1 73 ? 1.075 -2.274 1.752 1.00 88.56 73 ILE A N 1
ATOM 565 C CA . ILE A 1 73 ? 1.218 -2.768 3.122 1.00 88.56 73 ILE A CA 1
ATOM 566 C C . ILE A 1 73 ? -0.143 -3.180 3.675 1.00 88.56 73 ILE A C 1
ATOM 568 O O . ILE A 1 73 ? -1.177 -2.683 3.231 1.00 88.56 73 ILE A O 1
ATOM 572 N N . HIS A 1 74 ? -0.122 -4.092 4.639 1.00 94.44 74 HIS A N 1
ATOM 573 C CA . HIS A 1 74 ? -1.272 -4.417 5.474 1.00 94.44 74 HIS A CA 1
ATOM 574 C C . HIS A 1 74 ? -1.339 -3.417 6.632 1.00 94.44 74 HIS A C 1
ATOM 576 O O . HIS A 1 74 ? -0.348 -3.273 7.353 1.00 94.44 74 HIS A O 1
ATOM 582 N N . ASP A 1 75 ? -2.466 -2.727 6.805 1.00 96.94 75 ASP A N 1
ATOM 583 C CA . ASP A 1 75 ? -2.652 -1.761 7.895 1.00 96.94 75 ASP A CA 1
ATOM 584 C C . ASP A 1 75 ? -4.137 -1.605 8.258 1.00 96.94 75 ASP A C 1
ATOM 586 O O . ASP A 1 75 ? -4.960 -1.190 7.443 1.00 96.94 75 ASP A O 1
ATOM 590 N N . VAL A 1 76 ? -4.473 -1.928 9.508 1.00 98.06 76 VAL A N 1
ATOM 591 C CA . VAL A 1 76 ? -5.812 -1.769 10.084 1.00 98.06 76 VAL A CA 1
ATOM 592 C C . VAL A 1 76 ? -5.698 -0.914 11.335 1.00 98.06 76 VAL A C 1
ATOM 594 O O . VAL A 1 76 ? -4.957 -1.245 12.264 1.00 98.06 76 VAL A O 1
ATOM 597 N N . ALA A 1 77 ? -6.504 0.140 11.405 1.00 98.19 77 ALA A N 1
ATOM 598 C CA . ALA A 1 77 ? -6.537 1.065 12.526 1.00 98.19 77 ALA A CA 1
ATOM 599 C C . ALA A 1 77 ? -7.924 1.117 13.170 1.00 98.19 77 ALA A C 1
ATOM 601 O O . ALA A 1 77 ? -8.947 1.043 12.500 1.00 98.19 77 ALA A O 1
ATOM 602 N N . THR A 1 78 ? -7.970 1.301 14.491 1.00 98.25 78 THR A N 1
ATOM 603 C CA . THR A 1 78 ? -9.167 1.832 15.159 1.00 98.25 78 THR A CA 1
ATOM 604 C C . THR A 1 78 ? -9.041 3.347 15.186 1.00 98.25 78 THR A C 1
ATOM 606 O O . THR A 1 78 ? -8.117 3.865 15.811 1.00 98.25 78 THR A O 1
ATOM 609 N N . VAL A 1 79 ? -9.940 4.046 14.499 1.00 98.19 79 VAL A N 1
ATOM 610 C CA . VAL A 1 79 ? -9.847 5.501 14.295 1.00 98.19 79 VAL A CA 1
ATOM 611 C C . VAL A 1 79 ? -10.800 6.291 15.188 1.00 98.19 79 VAL A C 1
ATOM 613 O O . VAL A 1 79 ? -10.537 7.460 15.458 1.00 98.19 79 VAL A O 1
ATOM 616 N N . ASP A 1 80 ? -11.867 5.663 15.691 1.00 98.38 80 ASP A N 1
ATOM 617 C CA . ASP A 1 80 ? -12.790 6.291 16.639 1.00 98.38 80 ASP A CA 1
ATOM 618 C C . ASP A 1 80 ? -13.457 5.265 17.566 1.00 98.38 80 ASP A C 1
ATOM 620 O O . ASP A 1 80 ? -13.670 4.108 17.189 1.00 98.38 80 ASP A O 1
ATOM 624 N N . VAL A 1 81 ? -13.793 5.701 18.781 1.00 97.69 81 VAL A N 1
ATOM 625 C CA . VAL A 1 81 ? -14.588 4.936 19.749 1.00 97.69 81 VAL A CA 1
ATOM 626 C C . VAL A 1 81 ? -15.538 5.890 20.464 1.00 97.69 81 VAL A C 1
ATOM 628 O O . VAL A 1 81 ? -15.107 6.773 21.206 1.00 97.69 81 VAL A O 1
ATOM 631 N N . THR A 1 82 ? -16.840 5.676 20.303 1.00 97.75 82 THR A N 1
ATOM 632 C CA . THR A 1 82 ? -17.884 6.501 20.919 1.00 97.75 82 THR A CA 1
ATOM 633 C C . THR A 1 82 ? -18.820 5.672 21.791 1.00 97.75 82 THR A C 1
ATOM 635 O O . THR A 1 82 ? -19.025 4.479 21.574 1.00 97.75 82 THR A O 1
ATOM 638 N N . LEU A 1 83 ? -19.372 6.314 22.823 1.00 97.31 83 LEU A N 1
ATOM 639 C CA . LEU A 1 83 ? -20.322 5.716 23.759 1.00 97.31 83 LEU A CA 1
ATOM 640 C C . LEU A 1 83 ? -21.668 6.426 23.644 1.00 97.31 83 LEU A C 1
ATOM 642 O O . LEU A 1 83 ? -21.709 7.654 23.555 1.00 97.31 83 LEU A O 1
ATOM 646 N N . SER A 1 84 ? -22.769 5.680 23.744 1.00 96.81 84 SER A N 1
ATOM 647 C CA . SER A 1 84 ? -24.109 6.279 23.789 1.00 96.81 84 SER A CA 1
ATOM 648 C C . SER A 1 84 ? -24.359 7.090 25.070 1.00 96.81 84 SER A C 1
ATOM 650 O O . SER A 1 84 ? -25.176 8.009 25.072 1.00 96.81 84 SER A O 1
ATOM 652 N N . SER A 1 85 ? -23.656 6.768 26.163 1.00 94.12 85 SER A N 1
ATOM 653 C CA . SER A 1 85 ? -23.678 7.507 27.428 1.00 94.12 85 SER A CA 1
ATOM 654 C C . SER A 1 85 ? -22.401 7.258 28.238 1.00 94.12 85 SER A C 1
ATOM 656 O O . SER A 1 85 ? -21.839 6.165 28.204 1.00 94.12 85 SER A O 1
ATOM 658 N N . ASN A 1 86 ? -21.968 8.254 29.017 1.00 91.00 86 ASN A N 1
ATOM 659 C CA . ASN A 1 86 ? -20.848 8.139 29.963 1.00 91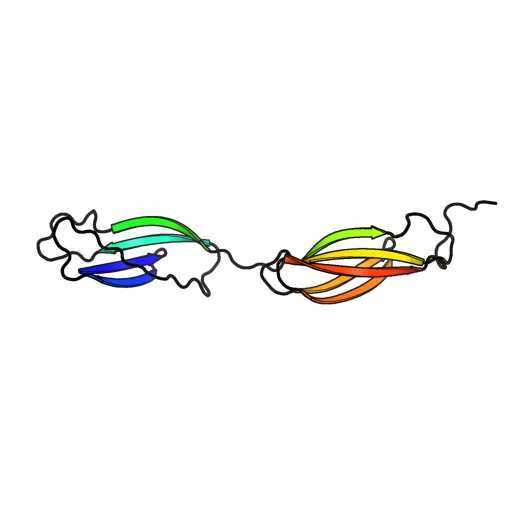.00 86 ASN A CA 1
ATOM 660 C C . ASN A 1 86 ? -21.290 7.812 31.404 1.00 91.00 86 ASN A C 1
ATOM 662 O O . ASN A 1 86 ? -20.452 7.671 32.294 1.00 91.00 86 ASN A O 1
ATOM 666 N N . ALA A 1 87 ? -22.597 7.686 31.633 1.00 88.00 87 ALA A N 1
ATOM 667 C CA . ALA A 1 87 ? -23.187 7.282 32.900 1.00 88.00 87 ALA A CA 1
ATOM 668 C C . ALA A 1 87 ? -24.378 6.353 32.643 1.00 88.00 87 ALA A C 1
ATOM 670 O O . ALA A 1 87 ? -25.134 6.523 31.686 1.00 88.00 87 ALA A O 1
ATOM 671 N N . SER A 1 88 ? -24.570 5.368 33.511 1.00 89.38 88 SER A N 1
ATOM 672 C CA . SER A 1 88 ? -25.749 4.509 33.468 1.00 89.38 88 SER A CA 1
ATOM 673 C C . SER A 1 88 ? -26.136 4.073 34.871 1.00 89.38 88 SER A C 1
ATOM 675 O O . SER A 1 88 ? -25.293 4.006 35.770 1.00 89.38 88 SER A O 1
ATOM 677 N N . TYR A 1 89 ? -27.415 3.761 35.048 1.00 87.94 89 TYR A N 1
ATOM 678 C CA . TYR A 1 89 ? -27.843 2.972 36.191 1.00 87.94 89 TYR A CA 1
ATOM 679 C C . TYR A 1 89 ? -27.505 1.504 35.944 1.00 87.94 89 TYR A C 1
ATOM 681 O O . TYR A 1 89 ? -27.499 1.034 34.805 1.00 87.94 89 TYR A O 1
ATOM 689 N N . GLN A 1 90 ? -27.233 0.778 37.026 1.00 89.50 90 GLN A N 1
ATOM 690 C CA . GLN A 1 90 ? -26.973 -0.654 36.958 1.00 89.50 90 GLN A CA 1
ATOM 691 C C . GLN A 1 90 ? -28.124 -1.374 36.239 1.00 89.50 90 GLN A C 1
ATOM 693 O O . GLN A 1 90 ? -29.294 -1.186 36.574 1.00 89.50 90 GLN A O 1
ATOM 698 N N . GLY A 1 91 ? -27.777 -2.211 35.261 1.00 88.56 91 GLY A N 1
ATOM 699 C CA . GLY A 1 91 ? -28.731 -2.996 34.472 1.00 88.56 91 GLY A CA 1
ATOM 700 C C . GLY A 1 91 ? -29.173 -2.345 33.165 1.00 88.56 91 GLY A C 1
ATOM 701 O O . GLY A 1 91 ? -29.972 -2.936 32.443 1.00 88.56 91 GLY A O 1
ATOM 702 N N . TRP A 1 92 ? -28.669 -1.154 32.845 1.00 91.81 92 TRP A N 1
ATOM 703 C CA . TRP A 1 92 ? -28.886 -0.529 31.542 1.00 91.81 92 TRP A CA 1
ATOM 704 C C . TRP A 1 92 ? -27.839 -0.994 30.526 1.00 91.81 92 TRP A C 1
ATOM 706 O O . TRP A 1 92 ? -26.775 -1.504 30.885 1.00 91.81 92 TRP A O 1
ATOM 716 N N . ILE A 1 93 ? -28.158 -0.803 29.246 1.00 94.50 93 ILE A N 1
ATOM 717 C CA . ILE A 1 93 ? -27.236 -1.051 28.139 1.00 94.50 93 ILE A CA 1
ATOM 718 C C . ILE A 1 93 ? -26.592 0.269 27.720 1.00 94.50 93 ILE A C 1
ATOM 720 O O . ILE A 1 93 ? -27.286 1.266 27.513 1.00 94.50 93 ILE A O 1
ATOM 724 N N . ILE A 1 94 ? -25.267 0.265 27.591 1.00 96.69 94 ILE A N 1
ATOM 725 C CA . ILE A 1 94 ? -24.505 1.335 26.942 1.00 96.69 94 ILE A CA 1
ATOM 726 C C . ILE A 1 94 ? -24.057 0.814 25.577 1.00 96.69 94 ILE A C 1
ATOM 728 O O . ILE A 1 94 ? -23.396 -0.219 25.509 1.00 96.69 94 ILE A O 1
ATOM 732 N N . GLY A 1 95 ? -24.400 1.537 24.512 1.00 97.56 95 GLY A N 1
ATOM 733 C CA . GLY A 1 95 ? -23.928 1.243 23.162 1.00 97.56 95 GLY A CA 1
ATOM 734 C C . GLY A 1 95 ? -22.509 1.768 22.973 1.00 97.56 95 GLY A C 1
ATOM 735 O O . GLY A 1 95 ? -22.198 2.883 23.405 1.00 97.56 95 GLY A O 1
ATOM 736 N N . ILE A 1 96 ? -21.655 0.964 22.352 1.00 98.31 96 ILE A N 1
ATOM 737 C CA . ILE A 1 96 ? -20.260 1.272 22.043 1.00 98.31 96 ILE A CA 1
ATOM 738 C C . ILE A 1 96 ? -20.083 1.140 20.538 1.00 98.31 96 ILE A C 1
ATOM 740 O O . ILE A 1 96 ? -20.237 0.051 19.990 1.00 98.31 96 ILE A O 1
ATOM 744 N N . ASN A 1 97 ? -19.690 2.230 19.897 1.00 98.38 97 ASN A N 1
ATOM 745 C CA . ASN A 1 97 ? -19.437 2.271 18.468 1.00 98.38 97 ASN A CA 1
ATOM 746 C C . ASN A 1 97 ? -17.936 2.411 18.241 1.00 98.38 97 ASN A C 1
ATOM 748 O O . ASN A 1 97 ? -17.328 3.380 18.692 1.00 98.38 97 ASN A O 1
ATOM 752 N N . VAL A 1 98 ? -17.340 1.429 17.570 1.00 98.56 98 VAL A N 1
ATOM 753 C CA . VAL A 1 98 ? -15.919 1.402 17.214 1.00 98.56 98 VAL A CA 1
ATOM 754 C C . VAL A 1 98 ? -15.801 1.538 15.705 1.00 98.56 98 VAL A C 1
ATOM 756 O O . VAL A 1 98 ? -16.328 0.708 14.968 1.00 98.56 98 VAL A O 1
ATOM 759 N N . THR A 1 99 ? -15.084 2.554 15.244 1.00 98.56 99 THR A N 1
ATOM 760 C CA . THR A 1 99 ? -14.787 2.730 13.822 1.00 98.56 99 THR A CA 1
ATOM 761 C C . THR A 1 99 ? -13.405 2.163 13.543 1.00 98.56 99 THR A C 1
ATOM 763 O O . THR A 1 99 ? -12.401 2.672 14.049 1.00 98.56 99 THR A O 1
ATOM 766 N N . ALA A 1 100 ? -13.358 1.100 12.746 1.00 98.56 100 ALA A N 1
ATOM 767 C CA . ALA A 1 100 ? -12.123 0.559 12.199 1.00 98.56 100 ALA A CA 1
ATOM 768 C C . ALA A 1 100 ? -11.947 1.022 10.750 1.00 98.56 100 ALA A C 1
ATOM 770 O O . ALA A 1 100 ? -12.926 1.140 10.019 1.00 98.56 100 ALA A O 1
ATOM 771 N N . GLU A 1 101 ? -10.714 1.262 10.329 1.00 98.50 101 GLU A N 1
ATOM 772 C CA . GLU A 1 101 ? -10.357 1.673 8.974 1.00 98.50 101 GLU A CA 1
ATOM 773 C C . GLU A 1 101 ? -9.222 0.800 8.453 1.00 98.50 101 GLU A C 1
ATOM 775 O O . GLU A 1 101 ? -8.287 0.481 9.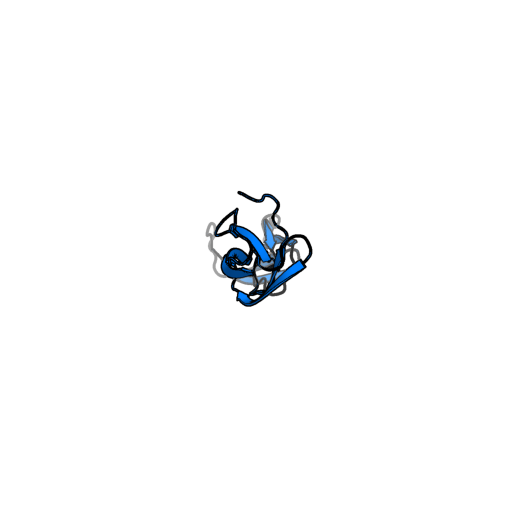190 1.00 98.50 101 GLU A O 1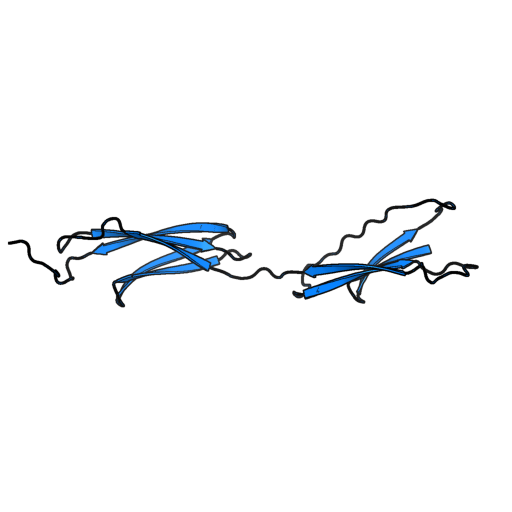
ATOM 780 N N . ASN A 1 102 ? -9.306 0.419 7.182 1.00 98.31 102 ASN A N 1
ATOM 781 C CA . ASN A 1 102 ? -8.186 -0.186 6.481 1.00 98.31 102 ASN A CA 1
ATOM 782 C C . ASN A 1 102 ? -7.341 0.921 5.836 1.00 98.31 102 ASN A C 1
ATOM 784 O O . ASN A 1 102 ? -7.750 1.512 4.837 1.00 98.31 102 ASN A O 1
ATOM 788 N N . LEU A 1 103 ? -6.173 1.196 6.415 1.00 97.00 103 LEU A N 1
ATOM 789 C CA . LEU A 1 103 ? -5.209 2.185 5.919 1.00 97.00 103 LEU A CA 1
ATOM 790 C C . LEU A 1 103 ? -4.168 1.562 4.969 1.00 97.00 103 LEU A C 1
ATOM 792 O O . LEU A 1 103 ? -3.317 2.271 4.429 1.00 97.00 103 LEU A O 1
ATOM 796 N N . GLY A 1 104 ? -4.226 0.242 4.775 1.00 94.88 104 GLY A N 1
ATOM 797 C CA . GLY A 1 104 ? -3.338 -0.517 3.908 1.00 94.88 104 GLY A CA 1
ATOM 798 C C . GLY A 1 104 ? -3.774 -0.521 2.443 1.00 94.88 104 GLY A C 1
ATOM 799 O O . GLY A 1 104 ? -4.764 0.091 2.051 1.00 94.88 104 GLY A O 1
ATOM 800 N N . GLY A 1 105 ? -3.012 -1.237 1.614 1.00 93.88 105 GLY A N 1
ATOM 801 C CA . GLY A 1 105 ? -3.297 -1.434 0.185 1.00 93.88 105 GLY A CA 1
ATOM 802 C C . GLY A 1 105 ? -3.965 -2.773 -0.149 1.00 93.88 105 GLY A C 1
ATOM 803 O O . GLY A 1 105 ? -4.315 -3.026 -1.297 1.00 93.88 105 GLY A O 1
ATOM 804 N N . PHE A 1 106 ? -4.160 -3.652 0.830 1.00 95.19 106 PHE A N 1
ATOM 805 C CA . PHE A 1 106 ? -4.828 -4.939 0.625 1.00 95.19 106 PHE A CA 1
ATOM 806 C C . PHE A 1 106 ? -6.204 -4.941 1.259 1.00 95.19 106 PHE A C 1
ATOM 808 O O . PHE A 1 106 ? -6.428 -4.218 2.218 1.00 95.19 106 PHE A O 1
ATOM 815 N N . ASN A 1 107 ? -7.113 -5.783 0.774 1.00 97.06 107 ASN A N 1
ATOM 816 C CA . ASN A 1 107 ? -8.325 -6.063 1.530 1.00 97.06 107 ASN A CA 1
ATOM 817 C C . ASN A 1 107 ? -7.964 -6.794 2.828 1.00 97.06 107 ASN A C 1
ATOM 819 O O . ASN A 1 107 ? -7.154 -7.725 2.816 1.00 97.06 107 ASN A O 1
ATOM 823 N N . GLU A 1 108 ? -8.596 -6.398 3.928 1.00 98.25 108 GLU A N 1
ATOM 824 C CA . GLU A 1 108 ? -8.266 -6.898 5.260 1.00 98.25 108 GLU A CA 1
ATOM 825 C C . GLU A 1 108 ? -9.407 -7.702 5.868 1.00 98.25 108 GLU A C 1
ATOM 827 O O . GLU A 1 108 ? -10.583 -7.358 5.748 1.00 98.25 108 GLU A O 1
ATOM 832 N N . THR A 1 109 ? -9.050 -8.780 6.561 1.00 98.38 109 THR A N 1
ATOM 833 C CA . THR A 1 109 ? -9.981 -9.593 7.349 1.00 98.38 109 THR A CA 1
ATOM 834 C C . THR A 1 109 ? -9.456 -9.685 8.772 1.00 98.38 109 THR A C 1
ATOM 836 O O . THR A 1 109 ? -8.375 -10.225 9.006 1.00 98.38 109 THR A O 1
ATOM 839 N N . PHE A 1 110 ? -10.201 -9.132 9.724 1.00 98.31 110 PHE A N 1
ATOM 840 C CA . PHE A 1 110 ? -9.736 -8.918 11.091 1.00 98.31 110 PHE A CA 1
ATOM 841 C C . PHE A 1 110 ? -10.885 -8.930 12.101 1.00 98.31 110 PHE A C 1
ATOM 843 O O . PHE A 1 110 ? -12.062 -8.875 11.750 1.00 98.31 110 PHE A O 1
ATOM 850 N N . ASP A 1 111 ? -10.526 -8.983 13.382 1.00 98.50 111 ASP A N 1
ATOM 851 C CA . ASP A 1 111 ? -11.473 -8.954 14.493 1.00 98.50 111 ASP A CA 1
ATOM 852 C C . ASP A 1 111 ? -11.392 -7.621 15.241 1.00 98.50 111 ASP 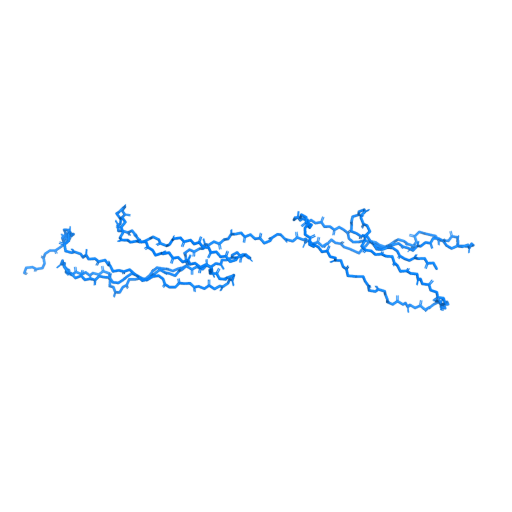A C 1
ATOM 854 O O . ASP A 1 111 ? -10.334 -7.250 15.756 1.00 98.50 111 ASP A O 1
ATOM 858 N N . VAL A 1 112 ? -12.529 -6.943 15.393 1.00 98.50 112 VAL A N 1
ATOM 859 C CA . VAL A 1 112 ? -12.676 -5.798 16.300 1.00 98.50 112 VAL A CA 1
ATOM 860 C C . VAL A 1 112 ? -13.129 -6.309 17.661 1.00 98.50 112 VAL A C 1
ATOM 862 O O . VAL A 1 112 ? -14.126 -7.023 17.766 1.00 98.50 112 VAL A O 1
ATOM 865 N N . LYS A 1 113 ? -12.410 -5.942 18.725 1.00 98.12 113 LYS A N 1
ATOM 866 C CA . LYS A 1 113 ? -12.703 -6.371 20.099 1.00 98.12 113 LYS A CA 1
ATOM 867 C C . LYS A 1 113 ? -12.941 -5.166 20.995 1.00 98.12 113 LYS A C 1
ATOM 869 O O . LYS A 1 113 ? -12.054 -4.331 21.151 1.00 98.12 113 LYS A O 1
ATOM 874 N N . ALA A 1 114 ? -14.111 -5.112 21.622 1.00 97.50 114 ALA A N 1
ATOM 875 C CA . ALA A 1 114 ? -14.424 -4.108 22.633 1.00 97.50 114 ALA A CA 1
ATOM 876 C C . ALA A 1 114 ? -14.167 -4.670 24.035 1.00 97.50 114 ALA A C 1
ATOM 878 O O . ALA A 1 114 ? -14.530 -5.811 24.333 1.00 97.50 114 ALA A O 1
ATOM 879 N N . TYR A 1 115 ? -13.567 -3.863 24.909 1.00 95.81 115 TYR A N 1
ATOM 880 C CA . TYR A 1 115 ? -13.226 -4.251 26.276 1.00 95.81 115 TYR A CA 1
ATOM 881 C C . TYR A 1 115 ? -13.769 -3.243 27.289 1.00 95.81 115 TYR A C 1
ATOM 883 O O . TYR A 1 115 ? -13.680 -2.034 27.087 1.00 95.81 115 TYR A O 1
ATOM 891 N N . LEU A 1 116 ? -14.271 -3.749 28.415 1.00 93.31 116 LEU A N 1
ATOM 892 C CA . LEU A 1 116 ? -14.516 -2.975 29.625 1.00 93.31 116 LEU A CA 1
ATOM 893 C C . LEU A 1 116 ? -13.348 -3.208 30.584 1.00 93.31 116 LEU A C 1
ATOM 895 O O . LEU A 1 116 ? -13.209 -4.299 31.143 1.00 93.31 116 LEU A O 1
ATOM 899 N N . ASN A 1 117 ? -12.527 -2.181 30.810 1.00 90.69 117 ASN A N 1
ATOM 900 C CA . ASN A 1 117 ? -11.247 -2.303 31.513 1.00 90.69 117 ASN A CA 1
ATOM 901 C C . ASN A 1 117 ? -10.370 -3.382 30.848 1.00 90.69 117 ASN A C 1
ATOM 903 O O . ASN A 1 117 ? -9.777 -3.141 29.805 1.00 90.69 117 ASN A O 1
ATOM 907 N N . THR A 1 118 ? -10.323 -4.585 31.421 1.00 93.38 118 THR A N 1
ATOM 908 C CA . THR A 1 118 ? -9.603 -5.753 30.886 1.00 93.38 118 THR A CA 1
ATOM 909 C C . THR A 1 118 ? -10.530 -6.896 30.459 1.00 93.38 118 THR A C 1
ATOM 911 O O . THR A 1 118 ? -10.060 -7.924 29.977 1.00 93.38 118 THR A O 1
ATOM 914 N N . THR A 1 119 ? -11.845 -6.749 30.639 1.00 93.19 119 THR A N 1
ATOM 915 C CA . THR A 1 119 ? -12.841 -7.786 30.335 1.00 93.19 119 THR A CA 1
ATOM 916 C C . THR A 1 119 ? -13.370 -7.606 28.919 1.00 93.19 119 THR A C 1
ATOM 918 O O . THR A 1 119 ? -13.822 -6.522 28.565 1.00 93.19 119 THR A O 1
ATOM 921 N N . LEU A 1 120 ? -13.326 -8.664 28.108 1.00 96.06 120 LEU A N 1
ATOM 922 C CA . LEU A 1 120 ? -13.876 -8.654 26.752 1.00 96.06 120 LEU A CA 1
ATOM 923 C C . LEU A 1 120 ? -15.403 -8.509 26.802 1.00 96.06 120 LEU A C 1
ATOM 925 O O . LEU A 1 120 ? -16.074 -9.299 27.462 1.00 96.06 120 LEU A O 1
ATOM 929 N N . ILE A 1 121 ? -15.932 -7.518 26.087 1.00 96.69 121 ILE A N 1
ATOM 930 C CA . ILE A 1 121 ? -17.374 -7.307 25.899 1.00 96.69 121 ILE A CA 1
ATOM 931 C C . ILE A 1 121 ? -17.856 -8.171 24.736 1.00 96.69 121 ILE A C 1
ATOM 933 O O . ILE A 1 121 ? -18.827 -8.913 24.860 1.00 96.69 121 ILE A O 1
ATOM 937 N N . GLY A 1 122 ? -17.145 -8.103 23.610 1.00 97.38 122 GLY A N 1
ATOM 938 C CA . GLY A 1 122 ? -17.498 -8.836 22.406 1.00 97.38 122 GLY A CA 1
ATOM 939 C C . GLY A 1 122 ? -16.414 -8.765 21.343 1.00 97.38 122 GLY A C 1
ATOM 940 O O . GLY A 1 122 ? -15.438 -8.022 21.455 1.00 97.38 122 GLY A O 1
ATOM 941 N N . THR A 1 123 ? -16.590 -9.571 20.304 1.00 98.44 123 THR A N 1
ATOM 942 C CA . THR A 1 123 ? -15.741 -9.580 19.113 1.00 98.44 123 THR A CA 1
ATOM 943 C C . THR A 1 123 ? -16.633 -9.539 17.884 1.00 98.44 123 THR A C 1
ATOM 945 O O . THR A 1 123 ? -17.572 -10.327 17.789 1.00 98.44 123 THR A O 1
ATOM 948 N N . ILE A 1 124 ? -16.341 -8.625 16.965 1.00 98.56 124 ILE A N 1
ATOM 949 C CA . ILE A 1 124 ? -16.985 -8.533 15.657 1.00 98.56 124 ILE A CA 1
ATOM 950 C C . ILE A 1 124 ? -15.945 -8.893 14.608 1.00 98.56 124 ILE A C 1
ATOM 952 O O . ILE A 1 124 ? -14.877 -8.287 14.556 1.00 98.56 124 ILE A O 1
ATOM 956 N N . HIS A 1 125 ? -16.273 -9.885 13.786 1.00 98.44 125 HIS A N 1
ATOM 957 C CA . HIS A 1 125 ? -15.448 -10.285 12.658 1.00 98.44 125 HIS A CA 1
ATOM 958 C C . HIS A 1 125 ? -15.777 -9.411 11.446 1.00 98.44 125 HIS A C 1
ATOM 960 O O . HIS A 1 125 ? -16.937 -9.335 11.036 1.00 98.44 125 HIS A O 1
ATOM 966 N N . VAL A 1 126 ? -14.760 -8.773 10.879 1.00 98.38 126 VAL A N 1
ATOM 967 C CA . VAL A 1 126 ? -14.847 -7.973 9.658 1.00 98.38 126 VAL A CA 1
ATOM 968 C C . VAL A 1 126 ? -14.119 -8.736 8.563 1.00 98.38 126 VAL A C 1
ATOM 970 O O . VAL A 1 126 ? -12.951 -9.085 8.718 1.00 98.38 126 VAL A O 1
ATOM 973 N N . ALA A 1 127 ? -14.814 -9.003 7.463 1.00 98.06 127 ALA A N 1
ATOM 974 C CA . ALA A 1 127 ? -14.257 -9.717 6.326 1.00 98.06 127 ALA A CA 1
A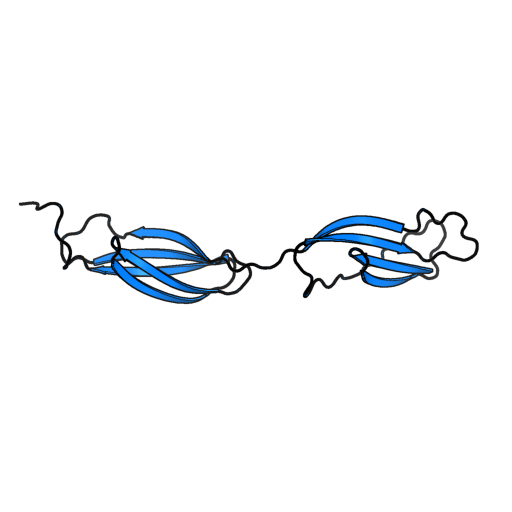TOM 975 C C . ALA A 1 127 ? -14.097 -8.779 5.132 1.00 98.06 127 ALA A C 1
ATOM 977 O O . ALA A 1 127 ? -15.018 -8.029 4.809 1.00 98.06 127 ALA A O 1
ATOM 978 N N . ASP A 1 128 ? -12.951 -8.891 4.466 1.00 97.81 128 ASP A N 1
ATOM 979 C CA . ASP A 1 128 ? -12.677 -8.287 3.159 1.00 97.81 128 ASP A CA 1
ATOM 980 C C . ASP A 1 128 ? -12.911 -6.760 3.093 1.00 97.81 128 ASP A C 1
ATOM 982 O O . ASP A 1 128 ? -13.459 -6.233 2.124 1.00 97.81 128 ASP A O 1
ATOM 986 N N . LEU A 1 129 ? -12.507 -6.022 4.134 1.00 98.25 129 LEU A N 1
ATOM 987 C CA . LEU A 1 129 ? -12.612 -4.563 4.151 1.00 98.25 129 LEU A CA 1
ATOM 988 C C . LEU A 1 129 ? -11.606 -3.968 3.160 1.00 98.25 129 LEU A C 1
ATOM 990 O O . LEU A 1 129 ? -10.400 -4.110 3.350 1.00 98.25 129 LEU A O 1
ATOM 994 N N . ALA A 1 130 ? -12.092 -3.306 2.110 1.00 98.19 130 ALA A N 1
ATOM 995 C CA . ALA A 1 130 ? -11.243 -2.716 1.074 1.00 98.19 130 ALA A CA 1
ATOM 996 C C . ALA A 1 130 ? -10.371 -1.544 1.593 1.00 98.19 130 ALA A C 1
ATOM 998 O O . ALA A 1 130 ? -10.772 -0.873 2.549 1.00 98.19 130 ALA A O 1
ATOM 999 N N . PRO A 1 131 ? -9.222 -1.258 0.950 1.00 97.75 131 PRO A N 1
ATOM 1000 C CA . PRO A 1 131 ? -8.381 -0.092 1.235 1.00 97.75 131 PRO A CA 1
ATOM 1001 C C . PRO A 1 131 ? -9.155 1.228 1.296 1.00 97.75 131 PRO A C 1
ATOM 1003 O O . PRO A 1 131 ? -9.961 1.522 0.411 1.00 97.75 131 PRO A O 1
ATOM 1006 N N . GLY A 1 132 ? -8.899 2.034 2.326 1.00 95.94 132 GLY A N 1
ATOM 1007 C CA . GLY A 1 132 ? -9.534 3.335 2.554 1.00 95.94 132 GLY A CA 1
ATOM 1008 C C . GLY A 1 132 ? -10.991 3.274 3.026 1.00 95.94 132 GLY A C 1
ATOM 1009 O O . GLY A 1 132 ? -11.597 4.320 3.255 1.00 95.94 132 GLY A O 1
ATOM 1010 N N . ASN A 1 133 ? -11.575 2.079 3.175 1.00 98.38 133 ASN A N 1
ATOM 1011 C CA . ASN A 1 133 ? -12.919 1.931 3.721 1.00 98.38 133 ASN A CA 1
ATOM 1012 C C . ASN A 1 133 ? -12.900 1.798 5.246 1.00 98.38 133 ASN A C 1
ATOM 1014 O O . ASN A 1 133 ? -11.965 1.267 5.851 1.00 98.38 133 ASN A O 1
ATOM 1018 N N . GLN A 1 134 ? -14.014 2.216 5.846 1.00 98.44 134 GLN A N 1
ATOM 1019 C CA . GLN A 1 134 ? -14.285 2.087 7.271 1.00 98.44 134 GLN A CA 1
ATOM 1020 C C . GLN A 1 134 ? -15.372 1.046 7.545 1.00 98.44 134 GLN A C 1
ATOM 1022 O O . GLN A 1 134 ? -16.271 0.825 6.731 1.00 98.44 134 GLN A O 1
ATOM 1027 N N . TYR A 1 135 ? -15.310 0.448 8.731 1.00 98.56 135 TYR A N 1
ATOM 1028 C CA . TYR A 1 135 ? -16.331 -0.430 9.280 1.00 98.56 135 TYR A CA 1
ATOM 1029 C C . TYR A 1 135 ? -16.744 0.055 10.672 1.00 98.56 135 TYR A C 1
ATOM 1031 O O . TYR A 1 135 ? -15.899 0.243 11.549 1.00 98.56 135 TYR A O 1
ATOM 1039 N N . LEU A 1 136 ? -18.051 0.226 10.880 1.00 98.44 136 LEU A N 1
ATOM 1040 C CA . LEU A 1 136 ? -18.630 0.571 12.176 1.00 98.44 136 LEU A CA 1
ATOM 1041 C C . LEU A 1 136 ? -19.027 -0.711 12.918 1.00 98.44 136 LEU A C 1
ATOM 1043 O O . LEU A 1 136 ? -19.986 -1.385 12.545 1.00 98.44 136 LEU A O 1
ATOM 1047 N N . ALA A 1 137 ? -18.280 -1.051 13.962 1.00 98.44 137 ALA A N 1
ATOM 1048 C CA . ALA A 1 137 ? -18.556 -2.179 14.840 1.00 98.44 137 ALA A CA 1
ATOM 1049 C C . ALA A 1 137 ? -19.327 -1.704 16.083 1.00 98.44 137 ALA A C 1
ATOM 1051 O O . ALA A 1 137 ? -18.811 -0.916 16.876 1.00 98.44 137 ALA A O 1
ATOM 1052 N N . GLU A 1 138 ? -20.555 -2.193 16.250 1.00 98.38 138 GLU A N 1
ATOM 1053 C CA . GLU A 1 138 ? -21.456 -1.807 17.342 1.00 98.38 138 GLU A CA 1
ATOM 1054 C C . GLU A 1 138 ? -21.525 -2.906 18.412 1.00 98.38 138 GLU A C 1
ATOM 1056 O O . GLU A 1 138 ? -21.792 -4.071 18.114 1.00 98.38 138 GLU A O 1
ATOM 1061 N N . PHE A 1 139 ? -21.296 -2.540 19.672 1.00 98.19 139 PHE A N 1
ATOM 1062 C CA . PHE A 1 139 ? -21.342 -3.447 20.817 1.00 98.19 139 PHE A CA 1
ATOM 1063 C C . PHE A 1 139 ? -22.290 -2.924 21.892 1.00 98.19 139 PHE A C 1
ATOM 1065 O O . PHE A 1 139 ? -22.339 -1.726 22.160 1.00 98.19 139 PHE A O 1
ATOM 1072 N N . ASP A 1 140 ? -22.949 -3.845 22.590 1.00 97.06 140 ASP A N 1
ATOM 1073 C CA . ASP A 1 140 ? -23.787 -3.536 23.746 1.00 97.06 140 ASP A CA 1
ATOM 1074 C C . ASP A 1 140 ? -23.086 -3.937 25.049 1.00 97.06 140 ASP A C 1
ATOM 1076 O O . ASP A 1 140 ? -22.790 -5.111 25.290 1.00 97.06 140 ASP A O 1
ATOM 1080 N N . LEU A 1 141 ? -22.852 -2.964 25.932 1.00 95.12 141 LEU A N 1
ATOM 1081 C CA . LEU A 1 141 ? -22.344 -3.197 27.280 1.00 95.12 141 LEU A CA 1
ATOM 1082 C C . LEU A 1 141 ? -23.495 -3.266 28.286 1.00 95.12 141 LEU A C 1
ATOM 1084 O O . LEU A 1 141 ? -24.110 -2.250 28.610 1.00 95.12 141 LEU A O 1
ATOM 1088 N N . ASN A 1 142 ? -23.730 -4.454 28.848 1.00 91.81 142 ASN A N 1
ATOM 1089 C CA . ASN A 1 142 ? -24.675 -4.642 29.947 1.00 91.81 142 ASN A CA 1
ATOM 1090 C C . ASN A 1 142 ? -24.036 -4.318 31.304 1.00 91.81 142 ASN A C 1
ATOM 1092 O O . ASN A 1 142 ? -23.093 -4.983 31.739 1.00 91.81 142 ASN A O 1
ATOM 1096 N N . THR A 1 143 ? -24.585 -3.326 32.008 1.00 91.75 143 THR A N 1
ATOM 1097 C CA . THR A 1 143 ? -24.049 -2.872 33.298 1.00 91.75 143 THR A CA 1
ATOM 1098 C C . THR A 1 143 ? -24.630 -3.597 34.512 1.00 91.75 143 THR A C 1
ATOM 1100 O O . THR A 1 143 ? -24.278 -3.260 35.640 1.00 91.75 143 THR A O 1
ATOM 1103 N N . SER A 1 144 ? -25.487 -4.611 34.338 1.00 89.75 144 SER A N 1
ATOM 1104 C CA . SER A 1 144 ? -26.130 -5.331 35.453 1.00 89.75 144 SER A CA 1
ATOM 1105 C C . SER A 1 144 ? -25.133 -5.966 36.428 1.00 89.75 144 SER A C 1
ATOM 1107 O O . SER A 1 144 ? -25.403 -6.040 37.624 1.00 89.75 144 SER A O 1
ATOM 1109 N N . GLY A 1 145 ? -23.979 -6.417 35.929 1.00 83.69 145 GLY A N 1
ATOM 1110 C CA . GLY A 1 145 ? -22.920 -7.043 36.727 1.00 83.69 145 GLY A CA 1
ATOM 1111 C C . GLY A 1 145 ? -21.910 -6.067 37.336 1.00 83.69 145 GLY A C 1
ATOM 1112 O O . GLY A 1 145 ? -20.962 -6.515 37.977 1.00 83.69 145 GLY A O 1
ATOM 1113 N N . LEU A 1 146 ? -22.073 -4.758 37.122 1.00 87.38 146 LEU A N 1
ATOM 1114 C CA . LEU A 1 146 ? -21.123 -3.742 37.573 1.00 87.38 146 LEU A CA 1
ATOM 1115 C C . LEU A 1 146 ? -21.569 -3.119 38.897 1.00 87.38 146 LEU A C 1
ATOM 1117 O O . LEU A 1 146 ? -22.743 -2.810 39.091 1.00 87.38 146 LEU A O 1
ATOM 1121 N N . THR A 1 147 ? -20.615 -2.898 39.800 1.00 85.50 147 THR A N 1
ATOM 1122 C CA . THR A 1 147 ? -20.867 -2.204 41.068 1.00 85.50 147 THR A CA 1
ATOM 1123 C C . THR A 1 147 ? -20.983 -0.693 40.829 1.00 85.50 147 THR A C 1
ATOM 1125 O O . THR A 1 147 ? -20.052 -0.112 40.263 1.00 85.50 147 THR A O 1
ATOM 1128 N N . PRO A 1 148 ? -22.065 -0.023 41.276 1.00 85.06 148 PRO A N 1
ATOM 1129 C CA . PRO A 1 148 ? -22.198 1.427 41.151 1.00 85.06 148 PRO A CA 1
ATOM 1130 C C . PRO A 1 148 ? -21.099 2.179 41.911 1.00 85.06 148 PRO A C 1
ATOM 1132 O O . PRO A 1 148 ? -20.783 1.848 43.052 1.00 85.06 148 PRO A O 1
ATOM 1135 N N . CYS A 1 149 ? -20.553 3.235 41.307 1.00 78.69 149 CYS A N 1
ATOM 1136 C CA . CYS A 1 149 ? -19.596 4.128 41.970 1.00 78.69 149 CYS A CA 1
ATOM 1137 C C . CYS A 1 149 ? -20.269 5.176 42.876 1.00 78.69 149 CYS A C 1
ATOM 1139 O O . CYS A 1 149 ? -19.607 5.780 43.718 1.00 78.69 149 CYS A O 1
ATOM 1141 N N . HIS A 1 150 ? -21.578 5.392 42.712 1.00 76.25 150 HIS A N 1
ATOM 1142 C CA . HIS A 1 150 ? -22.380 6.299 43.524 1.00 76.25 150 HIS A CA 1
ATOM 1143 C C . HIS A 1 150 ? -23.816 5.778 43.642 1.00 76.25 150 HIS A C 1
ATOM 1145 O O . HIS A 1 150 ? -24.382 5.275 42.671 1.00 76.25 150 HIS A O 1
ATOM 1151 N N . THR A 1 151 ? -24.414 5.920 44.822 1.00 71.50 151 THR A N 1
ATOM 1152 C CA . THR A 1 151 ? -25.825 5.609 45.073 1.00 71.50 151 THR A CA 1
ATOM 1153 C C . THR A 1 151 ? -26.563 6.909 45.354 1.00 71.50 151 THR A C 1
ATOM 1155 O O . THR A 1 151 ? -26.339 7.525 46.394 1.00 71.50 151 THR A O 1
ATOM 1158 N N . TYR A 1 152 ? -27.429 7.331 44.433 1.00 64.44 152 TYR A N 1
ATOM 1159 C CA . TYR A 1 152 ? -28.347 8.442 44.674 1.00 64.44 152 TYR A CA 1
ATOM 1160 C C . TYR A 1 152 ? -29.527 7.899 45.484 1.00 64.44 152 TYR A C 1
ATOM 1162 O O . TYR A 1 152 ? -30.343 7.146 44.952 1.00 64.44 152 TYR A O 1
ATOM 1170 N N . ILE A 1 153 ? -29.528 8.201 46.782 1.00 61.09 153 ILE A N 1
ATOM 1171 C CA . ILE A 1 153 ? -30.585 7.856 47.746 1.00 61.09 153 ILE A CA 1
ATOM 1172 C C . ILE A 1 153 ? -31.586 9.000 47.853 1.00 61.09 153 ILE A C 1
ATOM 1174 O O . ILE A 1 153 ? -31.129 10.166 47.824 1.00 61.09 153 ILE A O 1
#